Protein AF-A0A6H2BZZ6-F1 (afdb_monomer)

Organism: NCBI:txid315271

Nearest PDB structures (foldseek):
  6amk-assembly1_A  TM=8.434E-01  e=1.437E-03  Streptomyces venezuelae
  6amk-assembly1_B  TM=8.657E-01  e=2.291E-03  Streptomyces venezuelae
  6ama-assembly1_B  TM=8.334E-01  e=1.755E-03  Streptomyces venezuelae
  6ama-assembly1_A  TM=7.804E-01  e=2.005E-03  Streptomyces venezuelae
  2zhh-assembly1_A-2  TM=5.055E-01  e=1.480E-02  Escherichia coli K-12

Solvent-accessible surface area (backbone atoms only — not comparable to full-atom values): 6260 Å² total; per-residue (Å²): 138,64,69,34,45,48,65,53,39,24,76,75,70,70,46,49,52,67,59,54,48,52,33,36,75,69,66,74,31,65,66,48,64,47,99,88,66,47,65,32,28,48,59,69,48,51,60,66,70,59,50,87,82,62,81,39,71,50,76,50,76,37,71,50,79,82,45,52,71,55,46,58,58,49,49,54,50,52,65,70,69,50,77,90,57,99,56,69,74,48,77,46,82,48,74,53,81,79,81,82,128

Mean predicted aligned error: 9.38 Å

Secondary structure (DSSP, 8-state):
--EE-HHHHHHHH---HHHHHHHHHTTSS--EE-TTS-EEEETHHHHHH--TTS-EEEEEEESSSTTHHHHHHHHHHHHHHS---TTEEEEEEEE------

InterPro domains:
  IPR006118 Recombinase, conserved site [PS00397] (59-67)
  IPR009061 Putative DNA-binding domain superfamily [SSF46955] (2-48)
  IPR041657 Helix-turn-helix domain, group 17 [PF12728] (3-46)

Structure (mmCIF, N/CA/C/O backbone):
data_AF-A0A6H2BZZ6-F1
#
_entry.id   AF-A0A6H2BZZ6-F1
#
loop_
_atom_site.group_PDB
_atom_site.id
_atom_site.type_symbol
_atom_site.label_atom_id
_atom_site.label_alt_id
_atom_site.label_comp_id
_atom_site.label_asym_id
_atom_site.label_entity_id
_atom_site.label_seq_id
_atom_site.pdbx_PDB_ins_code
_atom_site.Cartn_x
_atom_site.Cartn_y
_atom_site.Cartn_z
_atom_site.occupancy
_atom_site.B_iso_or_equiv
_atom_site.auth_seq_id
_atom_site.auth_comp_id
_atom_site.auth_asym_id
_atom_site.auth_atom_id
_atom_site.pdbx_PDB_model_num
ATOM 1 N N . MET A 1 1 ? 15.369 -1.119 -18.818 1.00 74.88 1 MET A N 1
ATOM 2 C CA . MET A 1 1 ? 14.111 -1.062 -18.037 1.00 74.88 1 MET A CA 1
ATOM 3 C C . MET A 1 1 ? 14.436 -1.449 -16.598 1.00 74.88 1 MET A C 1
ATOM 5 O O . MET A 1 1 ? 15.037 -2.499 -16.401 1.00 74.88 1 MET A O 1
ATOM 9 N N . LYS A 1 2 ? 14.169 -0.577 -15.617 1.00 90.81 2 LYS A N 1
ATOM 10 C CA . LYS A 1 2 ? 14.562 -0.782 -14.212 1.00 90.81 2 LYS A CA 1
ATOM 11 C C . LYS A 1 2 ? 13.469 -1.546 -13.462 1.00 90.81 2 LYS A C 1
ATOM 13 O O . LYS A 1 2 ? 12.304 -1.157 -13.519 1.00 90.81 2 LYS A O 1
ATOM 18 N N . TYR A 1 3 ? 13.861 -2.605 -12.755 1.00 95.50 3 TYR A N 1
ATOM 19 C CA . TYR A 1 3 ? 12.972 -3.420 -11.930 1.00 95.50 3 TYR A CA 1
ATOM 20 C C . TYR A 1 3 ? 13.272 -3.227 -10.448 1.00 95.50 3 TYR A C 1
ATOM 22 O O . TYR A 1 3 ? 14.418 -3.353 -10.015 1.00 95.50 3 TYR A O 1
ATOM 30 N N . LEU A 1 4 ? 12.227 -2.967 -9.674 1.00 95.94 4 LEU A N 1
ATOM 31 C CA . LEU A 1 4 ? 12.296 -2.647 -8.257 1.00 95.94 4 LEU A CA 1
ATOM 32 C C . LEU A 1 4 ? 11.818 -3.827 -7.412 1.00 95.94 4 LEU A C 1
ATOM 34 O O . LEU A 1 4 ? 10.863 -4.525 -7.770 1.00 95.94 4 LEU A O 1
ATOM 38 N N . THR A 1 5 ? 12.478 -4.049 -6.277 1.00 96.81 5 THR A N 1
ATOM 39 C CA . THR A 1 5 ? 11.961 -4.930 -5.221 1.00 96.81 5 THR A CA 1
ATOM 40 C C . THR A 1 5 ? 10.755 -4.280 -4.533 1.00 96.81 5 THR A C 1
ATOM 42 O O . THR A 1 5 ? 10.608 -3.056 -4.590 1.00 96.81 5 THR A O 1
ATOM 45 N N . PRO A 1 6 ? 9.904 -5.050 -3.828 1.00 95.38 6 PRO A N 1
ATOM 46 C CA . PRO A 1 6 ? 8.806 -4.469 -3.054 1.00 95.38 6 PRO A CA 1
ATOM 47 C C . PRO A 1 6 ? 9.270 -3.389 -2.062 1.00 95.38 6 PRO A C 1
ATOM 49 O O . PRO A 1 6 ? 8.598 -2.379 -1.886 1.00 95.38 6 PRO A O 1
ATOM 52 N N . GLU A 1 7 ? 10.447 -3.567 -1.456 1.00 94.75 7 GLU A N 1
ATOM 53 C CA . GLU A 1 7 ? 11.030 -2.595 -0.527 1.00 94.75 7 GLU A CA 1
ATOM 54 C C . GLU A 1 7 ? 11.492 -1.312 -1.233 1.00 94.75 7 GLU A C 1
ATOM 56 O O . GLU A 1 7 ? 11.267 -0.211 -0.736 1.00 94.75 7 GLU A O 1
ATOM 61 N N . GLN A 1 8 ? 12.100 -1.429 -2.416 1.00 94.31 8 GLN A N 1
ATOM 62 C CA . GLN A 1 8 ? 12.471 -0.262 -3.219 1.00 94.31 8 GLN A CA 1
ATOM 63 C C . GLN A 1 8 ? 11.234 0.512 -3.679 1.00 94.31 8 GLN A C 1
ATOM 65 O O . GLN A 1 8 ? 11.246 1.740 -3.652 1.00 94.31 8 GLN A O 1
ATOM 70 N N . VAL A 1 9 ? 10.150 -0.187 -4.035 1.00 92.62 9 VAL A N 1
ATOM 71 C CA . VAL A 1 9 ? 8.872 0.462 -4.357 1.00 92.62 9 VAL A CA 1
ATOM 72 C C . VAL A 1 9 ? 8.323 1.219 -3.150 1.00 92.62 9 VAL A C 1
ATOM 74 O O . VAL A 1 9 ? 7.893 2.359 -3.302 1.00 92.62 9 VAL A O 1
ATOM 77 N N . TYR A 1 10 ? 8.381 0.636 -1.951 1.00 89.69 10 TYR A N 1
ATOM 78 C CA . TYR A 1 10 ? 7.969 1.324 -0.728 1.00 89.69 10 TYR A CA 1
ATOM 79 C C . TYR A 1 10 ? 8.803 2.583 -0.469 1.00 89.69 10 TYR A C 1
ATOM 81 O O . TYR A 1 10 ? 8.244 3.657 -0.268 1.00 89.69 10 TYR A O 1
ATOM 89 N N . LYS A 1 11 ? 10.132 2.478 -0.551 1.00 87.88 11 LYS A N 1
ATOM 90 C CA . LYS A 1 11 ? 11.045 3.610 -0.335 1.00 87.88 11 LYS A CA 1
ATOM 91 C C . LYS A 1 11 ? 10.866 4.727 -1.370 1.00 87.88 11 LYS A C 1
ATOM 93 O O . LYS A 1 11 ? 10.969 5.893 -1.012 1.00 87.88 11 LYS A O 1
ATOM 98 N N . GLN A 1 12 ? 10.610 4.384 -2.634 1.00 87.19 12 GLN A N 1
ATOM 99 C CA . GLN A 1 12 ? 10.541 5.355 -3.732 1.00 87.19 12 GLN A CA 1
ATOM 100 C C . GLN A 1 12 ? 9.133 5.932 -3.951 1.00 87.19 12 GLN A C 1
ATOM 102 O O . GLN A 1 12 ? 9.000 7.103 -4.294 1.00 87.19 12 GLN A O 1
ATOM 107 N N . PHE A 1 13 ? 8.083 5.127 -3.769 1.00 83.88 13 PHE A N 1
ATOM 108 C CA . PHE A 1 13 ? 6.700 5.499 -4.098 1.00 83.88 13 PHE A CA 1
ATOM 109 C C . PHE A 1 13 ? 5.745 5.475 -2.898 1.00 83.88 13 PHE A C 1
ATOM 111 O O . PHE A 1 13 ? 4.584 5.848 -3.051 1.00 83.88 13 PHE A O 1
ATOM 118 N N . GLY A 1 14 ? 6.187 5.017 -1.723 1.00 82.12 14 GLY A N 1
ATOM 119 C CA . GLY A 1 14 ? 5.367 4.949 -0.509 1.00 82.12 14 GLY A CA 1
ATOM 120 C C . GLY A 1 14 ? 4.333 3.817 -0.493 1.00 82.12 14 GLY A C 1
ATOM 121 O O . GLY A 1 14 ? 3.563 3.701 0.459 1.00 82.12 14 GLY A O 1
ATOM 122 N N . TYR A 1 15 ? 4.288 2.960 -1.519 1.00 87.38 15 TYR A N 1
ATOM 123 C CA . TYR A 1 15 ? 3.341 1.845 -1.567 1.00 87.38 15 TYR A CA 1
ATOM 124 C C . TYR A 1 15 ? 3.873 0.636 -0.802 1.00 87.38 15 TYR A C 1
ATOM 126 O O . TYR A 1 15 ? 4.943 0.109 -1.103 1.00 87.38 15 TYR A O 1
ATOM 134 N N . HIS A 1 16 ? 3.099 0.166 0.174 1.00 90.19 16 HIS A N 1
ATOM 135 C CA . HIS A 1 16 ? 3.469 -0.987 0.987 1.00 90.19 16 HIS A CA 1
ATOM 136 C C . HIS A 1 16 ? 3.599 -2.268 0.127 1.00 90.19 16 HIS A C 1
ATOM 138 O O . HIS A 1 16 ? 2.783 -2.473 -0.779 1.00 90.19 16 HIS A O 1
ATOM 144 N N . PRO A 1 17 ? 4.550 -3.182 0.419 1.00 94.25 17 PRO A N 1
ATOM 145 C CA . PRO A 1 17 ? 4.727 -4.441 -0.318 1.00 94.25 17 PRO A CA 1
ATOM 146 C C . PRO A 1 17 ? 3.452 -5.279 -0.477 1.00 94.25 17 PRO A C 1
ATOM 148 O O . PRO A 1 17 ? 3.231 -5.892 -1.516 1.00 94.25 17 PRO A O 1
ATOM 151 N N . LYS A 1 18 ? 2.587 -5.274 0.543 1.00 95.00 18 LYS A N 1
ATOM 152 C CA . LYS A 1 18 ? 1.283 -5.951 0.493 1.00 95.00 18 LYS A CA 1
ATOM 153 C C . LYS A 1 18 ? 0.361 -5.342 -0.568 1.00 95.00 18 LYS A C 1
ATOM 155 O O . LYS A 1 18 ? -0.198 -6.069 -1.377 1.00 95.00 18 LYS A O 1
ATOM 160 N N . THR A 1 19 ? 0.259 -4.014 -0.603 1.00 92.06 19 THR A N 1
ATOM 161 C CA . THR A 1 19 ? -0.569 -3.285 -1.572 1.00 92.06 19 THR A CA 1
ATOM 162 C C . THR A 1 19 ? -0.097 -3.529 -3.000 1.00 92.06 19 THR A C 1
ATOM 164 O O . THR A 1 19 ? -0.910 -3.761 -3.888 1.00 92.06 19 THR A O 1
ATOM 167 N N . THR A 1 20 ? 1.218 -3.521 -3.230 1.00 93.50 20 THR A N 1
ATOM 168 C CA . THR A 1 20 ? 1.777 -3.773 -4.568 1.00 93.50 20 THR A CA 1
ATOM 169 C C . THR A 1 20 ? 1.578 -5.225 -4.998 1.00 93.50 20 THR A C 1
ATOM 171 O O . THR A 1 20 ? 1.269 -5.476 -6.161 1.00 93.50 20 THR A O 1
ATOM 174 N N . ALA A 1 21 ? 1.660 -6.179 -4.065 1.00 95.69 21 ALA A N 1
ATOM 175 C CA . ALA A 1 21 ? 1.327 -7.570 -4.342 1.00 95.69 21 ALA A CA 1
ATOM 176 C C . ALA A 1 21 ? -0.153 -7.731 -4.734 1.00 95.69 21 ALA A C 1
ATOM 178 O O . ALA A 1 21 ? -0.439 -8.286 -5.792 1.00 95.69 21 ALA A O 1
ATOM 179 N N . GLU A 1 22 ? -1.075 -7.168 -3.949 1.00 95.88 22 GLU A N 1
ATOM 180 C CA . GLU A 1 22 ? -2.515 -7.185 -4.244 1.00 95.88 22 GLU A CA 1
ATOM 181 C C . GLU A 1 22 ? -2.831 -6.535 -5.596 1.00 95.88 22 GLU A C 1
ATOM 183 O O . GLU A 1 22 ? -3.617 -7.064 -6.377 1.00 95.88 22 GLU A O 1
ATOM 188 N N . TRP A 1 23 ? -2.209 -5.399 -5.919 1.00 93.88 23 TRP A N 1
ATOM 189 C CA . TRP A 1 23 ? -2.412 -4.744 -7.212 1.00 93.88 23 TRP A CA 1
ATOM 190 C C . TRP A 1 23 ? -1.920 -5.588 -8.380 1.00 93.88 23 TRP A C 1
ATOM 192 O O . TRP A 1 23 ? -2.596 -5.636 -9.404 1.00 93.88 23 TRP A O 1
ATOM 202 N N . ALA A 1 24 ? -0.779 -6.258 -8.233 1.00 94.38 24 ALA A N 1
ATOM 203 C CA . ALA A 1 24 ? -0.281 -7.166 -9.256 1.00 94.38 24 ALA A CA 1
ATOM 204 C C . ALA A 1 24 ? -1.173 -8.408 -9.403 1.00 94.38 24 ALA A C 1
ATOM 206 O O . ALA A 1 24 ? -1.427 -8.831 -10.525 1.00 94.38 24 ALA A O 1
ATOM 207 N N . ASP A 1 25 ? -1.707 -8.946 -8.302 1.00 95.56 25 ASP A N 1
ATOM 208 C CA . ASP A 1 25 ? -2.634 -10.089 -8.340 1.00 95.56 25 ASP A CA 1
ATOM 209 C C . ASP A 1 25 ? -3.971 -9.722 -8.997 1.00 95.56 25 ASP A C 1
ATOM 211 O O . ASP A 1 25 ? -4.565 -10.529 -9.704 1.00 95.56 25 ASP A O 1
ATOM 215 N N . LEU A 1 26 ? -4.407 -8.472 -8.829 1.00 94.44 26 LEU A N 1
ATOM 216 C CA . LEU A 1 26 ? -5.581 -7.908 -9.497 1.00 94.44 26 LEU A CA 1
ATOM 217 C C . LEU A 1 26 ? -5.296 -7.403 -10.925 1.00 94.44 26 LEU A 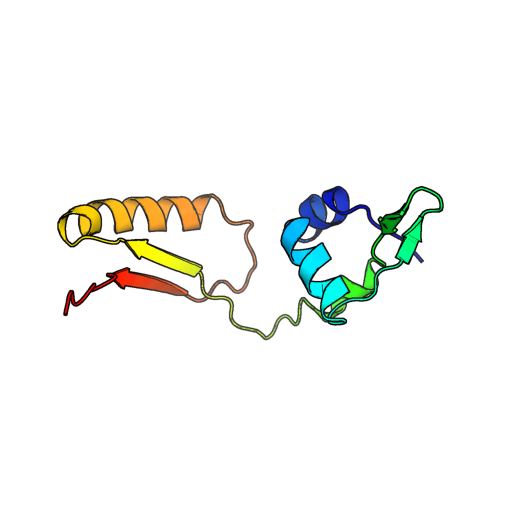C 1
ATOM 219 O O . LEU A 1 26 ? -6.184 -6.806 -11.533 1.00 94.44 26 LEU A O 1
ATOM 223 N N . GLY A 1 27 ? -4.072 -7.555 -11.444 1.00 91.69 27 GLY A N 1
ATOM 224 C CA . GLY A 1 27 ? -3.686 -7.078 -12.779 1.00 91.69 27 GLY A CA 1
ATOM 225 C C . GLY A 1 27 ? -3.670 -5.551 -12.944 1.00 91.69 27 GLY A C 1
ATOM 226 O O . GLY A 1 27 ? -3.656 -5.049 -14.064 1.00 91.69 27 GLY A O 1
ATOM 227 N N . LYS A 1 28 ? -3.679 -4.789 -11.842 1.00 89.06 28 LYS A N 1
ATOM 228 C CA . LYS A 1 28 ? -3.666 -3.313 -11.848 1.00 89.06 28 LYS A CA 1
ATOM 229 C C . LYS A 1 28 ? -2.289 -2.731 -12.155 1.00 89.06 28 LYS A C 1
ATOM 231 O O . LYS A 1 28 ? -2.200 -1.597 -12.615 1.00 89.06 28 LYS A O 1
ATOM 236 N N . ILE A 1 29 ? -1.231 -3.481 -11.855 1.00 92.06 29 ILE A N 1
ATOM 237 C CA . ILE A 1 29 ? 0.153 -3.119 -12.159 1.00 92.06 29 ILE A CA 1
ATOM 238 C C . ILE A 1 29 ? 0.884 -4.315 -12.7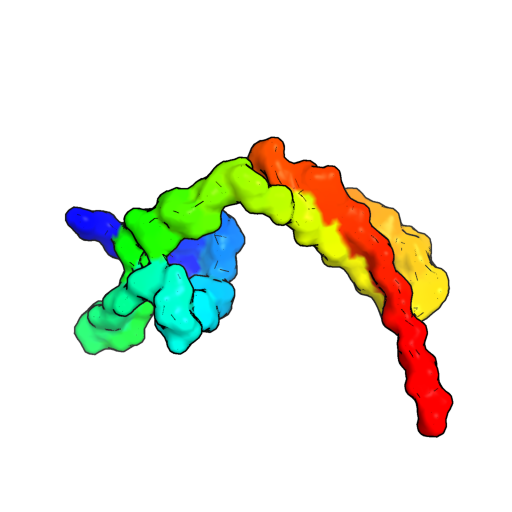56 1.00 92.06 29 ILE A C 1
ATOM 240 O O . ILE A 1 29 ? 0.623 -5.463 -12.398 1.00 92.06 29 ILE A O 1
ATOM 244 N N . GLU A 1 30 ? 1.843 -4.033 -13.631 1.00 93.38 30 GLU A N 1
ATOM 245 C CA . GLU A 1 30 ? 2.740 -5.052 -14.163 1.00 93.38 30 GLU A CA 1
ATOM 246 C C . GLU A 1 30 ? 3.684 -5.569 -13.069 1.00 93.38 30 GLU A C 1
ATOM 248 O O . GLU A 1 30 ? 4.190 -4.814 -12.233 1.00 93.38 30 GLU A O 1
ATOM 253 N N . CYS A 1 31 ? 3.947 -6.872 -13.084 1.00 95.62 31 CYS A N 1
ATOM 254 C CA . CYS A 1 31 ? 4.870 -7.536 -12.175 1.00 95.62 31 CYS A CA 1
ATOM 255 C C . CYS A 1 31 ? 5.491 -8.734 -12.888 1.00 95.62 31 CYS A C 1
ATOM 257 O O . CYS A 1 31 ? 4.787 -9.516 -13.522 1.00 95.62 31 CYS A O 1
ATOM 259 N N . ILE A 1 32 ? 6.795 -8.924 -12.713 1.00 95.69 32 ILE A N 1
ATOM 260 C CA . ILE A 1 32 ? 7.484 -10.161 -13.089 1.00 95.69 32 ILE A CA 1
ATOM 261 C C . ILE A 1 32 ? 7.963 -10.876 -11.827 1.00 95.69 32 ILE A C 1
ATOM 263 O O . ILE A 1 32 ? 8.025 -10.287 -10.743 1.00 95.69 32 ILE A O 1
ATOM 267 N N . ARG A 1 33 ? 8.317 -12.153 -11.950 1.00 95.69 33 ARG A N 1
ATOM 268 C CA . ARG A 1 33 ? 8.978 -12.902 -10.877 1.00 95.69 33 ARG A CA 1
ATOM 269 C C . ARG A 1 33 ? 10.418 -13.191 -11.275 1.00 95.69 33 ARG A C 1
ATOM 271 O O . ARG A 1 33 ? 10.693 -13.495 -12.431 1.00 95.69 33 ARG A O 1
ATOM 278 N N . SER A 1 34 ? 11.338 -13.066 -10.324 1.00 94.94 34 SER A N 1
ATOM 279 C CA . SER A 1 34 ? 12.705 -13.552 -10.503 1.00 94.94 34 SER A CA 1
ATOM 280 C C . SER A 1 34 ? 12.721 -15.089 -10.565 1.00 94.94 34 SER A C 1
ATOM 282 O O . SER A 1 34 ? 11.738 -15.716 -10.165 1.00 94.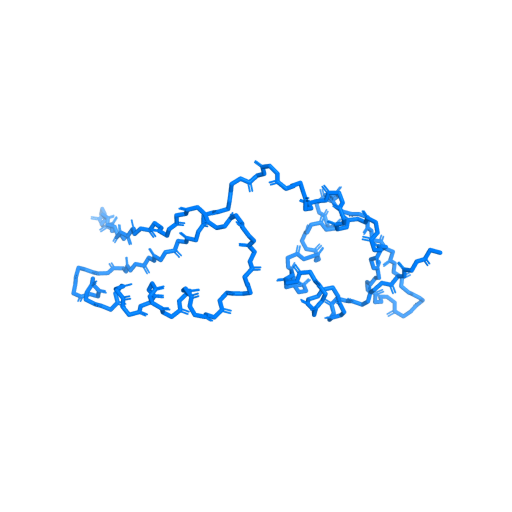94 34 SER A O 1
ATOM 284 N N . PRO A 1 35 ? 13.836 -15.721 -10.981 1.00 95.25 35 PRO A N 1
ATOM 285 C CA . PRO A 1 35 ? 13.970 -17.181 -10.935 1.00 95.25 35 PRO A CA 1
ATOM 286 C C . PRO A 1 35 ? 13.699 -17.788 -9.545 1.00 95.25 35 PRO A C 1
ATOM 288 O O . PRO A 1 35 ? 13.130 -18.864 -9.444 1.00 95.25 35 PRO A O 1
ATOM 291 N N . GLY A 1 36 ? 14.026 -17.062 -8.468 1.00 94.56 36 GLY A N 1
ATOM 292 C CA . GLY A 1 36 ? 13.704 -17.442 -7.082 1.00 94.56 36 GLY A CA 1
ATOM 293 C C . GLY A 1 36 ? 12.267 -17.127 -6.639 1.00 94.56 36 GLY A C 1
ATOM 294 O O . GLY A 1 36 ? 11.970 -17.170 -5.452 1.00 94.56 36 GLY A O 1
ATOM 295 N N . GLY A 1 37 ? 11.379 -16.731 -7.554 1.00 94.81 37 GLY A N 1
ATOM 296 C CA . GLY A 1 37 ? 9.965 -16.465 -7.273 1.00 94.81 37 GLY A CA 1
ATOM 297 C C . GLY A 1 37 ? 9.654 -15.093 -6.663 1.00 94.81 37 GLY A C 1
ATOM 298 O O . GLY A 1 37 ? 8.482 -14.770 -6.460 1.00 94.81 37 GLY A O 1
ATOM 299 N N . HIS A 1 38 ? 10.655 -14.247 -6.404 1.00 95.19 38 HIS A N 1
ATOM 300 C CA . HIS A 1 38 ? 10.433 -12.924 -5.818 1.00 95.19 38 HIS A CA 1
ATOM 301 C C . HIS A 1 38 ? 9.831 -11.951 -6.834 1.00 95.19 38 HIS A C 1
ATOM 303 O O . HIS A 1 38 ? 10.313 -11.835 -7.962 1.00 95.19 38 HIS A O 1
ATOM 309 N N . ARG A 1 39 ? 8.816 -11.191 -6.412 1.00 96.69 39 ARG A N 1
ATOM 310 C CA . ARG A 1 39 ? 8.198 -10.150 -7.242 1.00 96.69 39 ARG A CA 1
ATOM 311 C C . ARG A 1 39 ? 9.186 -9.030 -7.557 1.00 96.69 39 ARG A C 1
ATOM 313 O O . ARG A 1 39 ? 9.938 -8.577 -6.689 1.00 96.69 39 ARG A O 1
ATOM 320 N N . ARG A 1 40 ? 9.149 -8.567 -8.801 1.00 97.25 40 ARG A N 1
ATOM 321 C CA . ARG A 1 40 ? 9.891 -7.418 -9.309 1.00 97.25 40 ARG A CA 1
ATOM 322 C C . ARG A 1 40 ? 8.949 -6.572 -10.147 1.00 97.25 40 ARG A C 1
ATOM 324 O O . ARG A 1 40 ? 8.250 -7.093 -11.014 1.00 97.25 40 ARG A O 1
ATOM 331 N N . TYR A 1 41 ? 8.955 -5.272 -9.901 1.00 95.81 41 TYR A N 1
ATOM 332 C CA . TYR A 1 41 ? 8.025 -4.354 -10.545 1.00 95.81 41 TYR A CA 1
ATOM 333 C C . TYR A 1 41 ? 8.779 -3.391 -11.459 1.00 95.81 41 TYR A C 1
ATOM 335 O O . TYR A 1 41 ? 9.776 -2.815 -11.013 1.00 95.81 41 TYR A O 1
ATOM 343 N N . PRO A 1 42 ? 8.354 -3.196 -12.716 1.00 94.75 42 PRO A N 1
ATOM 344 C CA . PRO A 1 42 ? 8.947 -2.174 -13.557 1.00 94.75 42 PRO A CA 1
ATOM 345 C C . PRO A 1 42 ? 8.591 -0.793 -12.996 1.00 94.75 42 PRO A C 1
ATOM 347 O O . PRO A 1 42 ? 7.451 -0.535 -12.611 1.00 94.75 42 PRO A O 1
ATOM 350 N N . GLU A 1 43 ? 9.563 0.115 -12.958 1.00 91.44 43 GLU A N 1
ATOM 351 C CA . GLU A 1 43 ? 9.369 1.477 -12.433 1.00 91.44 43 GLU A CA 1
ATOM 352 C C . GLU A 1 43 ? 8.201 2.219 -13.124 1.00 91.44 43 GLU A C 1
ATOM 354 O O . GLU A 1 43 ? 7.436 2.941 -12.482 1.00 91.44 43 GLU A O 1
ATOM 359 N N . SER A 1 44 ? 7.987 1.955 -14.419 1.00 89.75 44 SER A N 1
ATOM 360 C CA . SER A 1 44 ? 6.899 2.512 -15.233 1.00 89.75 44 SER A CA 1
ATOM 361 C C . SER A 1 44 ? 5.490 2.173 -14.736 1.00 89.75 44 SER A C 1
ATOM 363 O O . SER A 1 44 ? 4.565 2.949 -14.990 1.00 89.75 44 SER A O 1
ATOM 365 N N . ALA A 1 45 ? 5.308 1.063 -14.012 1.00 88.56 45 ALA A N 1
ATOM 366 C CA . ALA A 1 45 ? 4.004 0.669 -13.479 1.00 88.56 45 ALA A CA 1
ATOM 367 C C . ALA A 1 45 ? 3.482 1.652 -12.414 1.00 88.56 45 ALA A C 1
ATOM 369 O O . ALA A 1 45 ? 2.272 1.834 -12.259 1.00 88.56 45 ALA A O 1
ATOM 370 N N . PHE A 1 46 ? 4.382 2.335 -11.702 1.00 85.19 46 PHE A N 1
ATOM 371 C CA . PHE A 1 46 ? 4.002 3.262 -10.634 1.00 85.19 46 PHE A CA 1
ATOM 372 C C . PHE A 1 46 ? 3.915 4.705 -11.106 1.00 85.19 46 PHE A C 1
ATOM 374 O O . PHE A 1 46 ? 3.044 5.426 -10.629 1.00 85.19 46 PHE A O 1
ATOM 381 N N . ILE A 1 47 ? 4.726 5.106 -12.089 1.00 76.62 47 ILE A N 1
ATOM 382 C CA . ILE A 1 47 ? 4.687 6.465 -12.651 1.00 76.62 47 ILE A CA 1
ATOM 383 C C . ILE A 1 47 ? 3.288 6.784 -13.206 1.00 76.62 47 ILE A C 1
ATOM 385 O O . ILE A 1 47 ? 2.750 7.849 -12.925 1.00 76.62 47 ILE A O 1
ATOM 389 N N . LYS A 1 48 ? 2.651 5.838 -13.913 1.00 62.38 48 LYS A N 1
ATOM 390 C CA . LYS A 1 48 ? 1.283 6.010 -14.445 1.00 62.38 48 LYS A CA 1
ATOM 391 C C . LYS A 1 48 ? 0.197 5.973 -13.364 1.00 62.38 48 LYS A C 1
ATOM 393 O O . LYS A 1 48 ? -0.830 6.633 -13.493 1.00 62.38 48 LYS A O 1
ATOM 398 N N . THR A 1 49 ? 0.414 5.195 -12.302 1.00 60.81 49 THR A N 1
ATOM 399 C CA . THR A 1 49 ? -0.546 5.040 -11.194 1.00 60.81 49 THR A CA 1
ATOM 400 C C . THR A 1 49 ? -0.599 6.290 -10.314 1.00 60.81 49 THR A C 1
ATOM 402 O O . THR A 1 49 ? -1.653 6.628 -9.770 1.00 60.81 49 THR A O 1
ATOM 405 N N . VAL A 1 50 ? 0.508 7.035 -10.227 1.00 61.25 50 VAL A N 1
ATOM 406 C CA . VAL A 1 50 ? 0.544 8.401 -9.687 1.00 61.25 50 VAL A CA 1
ATOM 407 C C . VAL A 1 50 ? -0.033 9.365 -10.733 1.00 61.25 50 VAL A C 1
ATOM 409 O O . VAL A 1 50 ? 0.620 10.302 -11.175 1.00 61.25 50 VAL A O 1
ATOM 412 N N . SER A 1 51 ? -1.282 9.147 -11.155 1.00 55.31 51 SER A N 1
ATOM 413 C CA . SER A 1 51 ? -2.044 10.226 -11.779 1.00 55.31 51 SER A CA 1
ATOM 414 C C . SER A 1 51 ? -2.118 11.343 -10.745 1.00 55.31 51 SER A C 1
ATOM 416 O O . SER A 1 51 ? -2.717 11.185 -9.677 1.00 55.31 51 SER A O 1
ATOM 418 N N . MET A 1 52 ? -1.451 12.453 -11.051 1.00 55.44 52 MET A N 1
ATOM 419 C CA . MET A 1 52 ? -1.399 13.641 -10.208 1.00 55.44 52 MET A CA 1
ATOM 420 C C . MET A 1 52 ? -2.783 14.268 -10.005 1.00 55.44 52 MET A C 1
ATOM 422 O O . MET A 1 52 ? -2.894 15.195 -9.217 1.00 55.44 52 MET A O 1
ATOM 426 N N . ASP A 1 53 ? -3.835 13.784 -10.665 1.00 56.47 53 ASP A N 1
ATOM 427 C CA . ASP A 1 53 ? -5.170 14.389 -10.635 1.00 56.47 53 ASP A CA 1
ATOM 428 C C . ASP A 1 53 ? -6.147 13.677 -9.703 1.00 56.47 53 ASP A C 1
ATOM 430 O O . ASP A 1 53 ? -7.253 14.165 -9.480 1.00 56.47 53 ASP A O 1
ATOM 434 N N . LYS A 1 54 ? -5.753 12.541 -9.113 1.00 61.91 54 LYS A N 1
ATOM 435 C CA . LYS A 1 54 ? -6.605 11.866 -8.132 1.00 61.91 54 LYS A CA 1
ATOM 436 C C . LYS A 1 54 ? -6.399 12.461 -6.750 1.00 61.91 54 LYS A C 1
ATOM 438 O O . LYS A 1 54 ? -5.343 12.313 -6.138 1.00 61.91 54 LYS A O 1
ATOM 443 N N . GLU A 1 55 ? -7.457 13.093 -6.265 1.00 65.94 55 GLU A N 1
ATOM 444 C CA . GLU A 1 55 ? -7.593 13.543 -4.891 1.00 65.94 55 GLU A CA 1
ATOM 445 C C . GLU A 1 55 ? -7.386 12.364 -3.922 1.00 65.94 55 GLU A C 1
ATOM 447 O O . GLU A 1 55 ? -8.038 11.321 -4.040 1.00 65.94 55 GLU A O 1
ATOM 452 N N . ARG A 1 56 ? -6.443 12.497 -2.980 1.00 69.56 56 ARG A N 1
ATOM 453 C CA . ARG A 1 56 ? -6.188 11.484 -1.947 1.00 69.56 56 ARG A CA 1
ATOM 454 C C . ARG A 1 56 ? -6.747 11.953 -0.611 1.00 69.56 56 ARG A C 1
ATOM 456 O O . ARG A 1 56 ? -6.431 13.046 -0.149 1.00 69.56 56 ARG A O 1
ATOM 463 N N . VAL A 1 57 ? -7.528 11.080 0.020 1.00 73.44 57 VAL A N 1
ATOM 464 C CA . VAL A 1 57 ? -8.179 11.324 1.311 1.00 73.44 57 VAL A CA 1
ATOM 465 C C . VAL A 1 57 ? -7.598 10.372 2.351 1.00 73.44 57 VAL A C 1
ATOM 467 O O . VAL A 1 57 ? -7.623 9.155 2.162 1.00 73.44 57 VAL A O 1
ATOM 470 N N . LEU A 1 58 ? -7.101 10.917 3.460 1.00 75.69 58 LEU A N 1
ATOM 471 C CA . LEU A 1 58 ? -6.772 10.129 4.650 1.00 75.69 58 LEU A CA 1
ATOM 472 C C . LEU A 1 58 ? -8.034 9.966 5.502 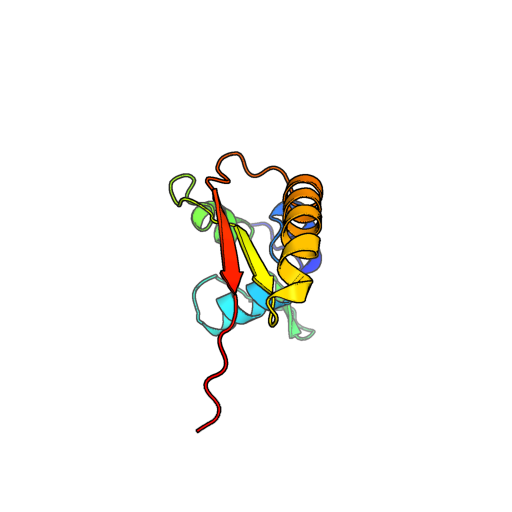1.00 75.69 58 LEU A C 1
ATOM 474 O O . LEU A 1 58 ? -8.878 10.860 5.562 1.00 75.69 58 LEU A O 1
ATOM 478 N N . TYR A 1 59 ? -8.180 8.827 6.171 1.00 74.12 59 TYR A N 1
ATOM 479 C CA . TYR A 1 59 ? -9.314 8.575 7.056 1.00 74.12 59 TYR A CA 1
ATOM 480 C C . TYR A 1 59 ? -8.820 8.112 8.426 1.00 74.12 59 TYR A C 1
ATOM 482 O O . TYR A 1 59 ? -7.992 7.208 8.523 1.00 74.12 59 TYR A O 1
ATOM 490 N N . ALA A 1 60 ? -9.352 8.720 9.481 1.00 78.12 60 ALA A N 1
ATOM 491 C CA . ALA A 1 60 ? -9.200 8.260 10.854 1.00 78.12 60 ALA A CA 1
ATOM 492 C C . ALA A 1 60 ? -10.563 7.764 11.349 1.00 78.12 60 ALA A C 1
ATOM 494 O O . ALA A 1 60 ? -11.600 8.385 11.085 1.00 78.12 60 ALA A O 1
ATOM 495 N N . ARG A 1 61 ? -10.583 6.626 12.049 1.00 77.81 61 ARG A N 1
ATOM 496 C CA . ARG A 1 61 ? -11.823 6.020 12.551 1.00 77.81 61 ARG A CA 1
ATOM 497 C C . ARG A 1 61 ? -11.669 5.534 13.982 1.00 77.81 61 ARG A C 1
ATOM 499 O O . ARG A 1 61 ? -10.652 4.936 14.319 1.00 77.81 61 ARG A O 1
ATOM 506 N N . VAL A 1 62 ? -12.725 5.699 14.774 1.00 79.69 62 VAL A N 1
ATOM 507 C CA . VAL A 1 62 ? -12.827 5.146 16.133 1.00 79.69 62 VAL A CA 1
ATOM 508 C C . VAL A 1 62 ? -14.092 4.313 16.293 1.00 79.69 62 VAL A C 1
ATOM 510 O O . VAL A 1 62 ? -15.078 4.487 15.572 1.00 79.69 62 VAL A O 1
ATOM 513 N N . SER A 1 63 ? -14.048 3.358 17.219 1.00 78.94 63 SER A N 1
ATOM 514 C CA . SER A 1 63 ? -15.148 2.423 17.474 1.00 78.94 63 SER A CA 1
ATOM 515 C C . SER A 1 63 ? -16.118 2.889 18.551 1.00 78.94 63 SER A C 1
ATOM 517 O O . SER A 1 63 ? -17.238 2.397 18.598 1.00 78.94 63 SER A O 1
ATOM 519 N N 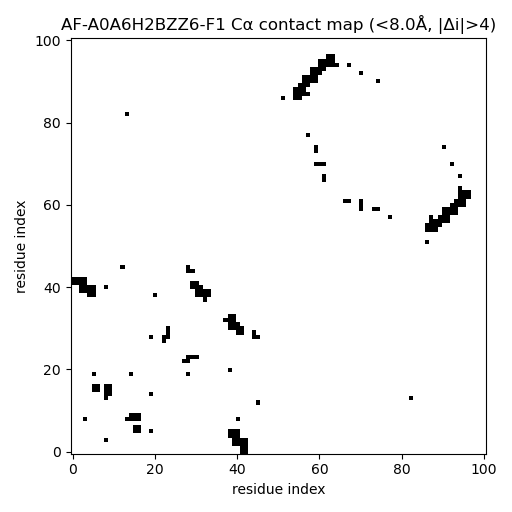. THR A 1 64 ? -15.709 3.816 19.417 1.00 73.25 64 THR A N 1
ATOM 520 C CA . THR A 1 64 ? -16.538 4.306 20.523 1.00 73.25 64 THR A CA 1
ATOM 521 C C . THR A 1 64 ? -16.517 5.826 20.594 1.00 73.25 64 THR A C 1
ATOM 523 O O . THR A 1 64 ? -15.575 6.477 20.144 1.00 73.25 64 THR A O 1
A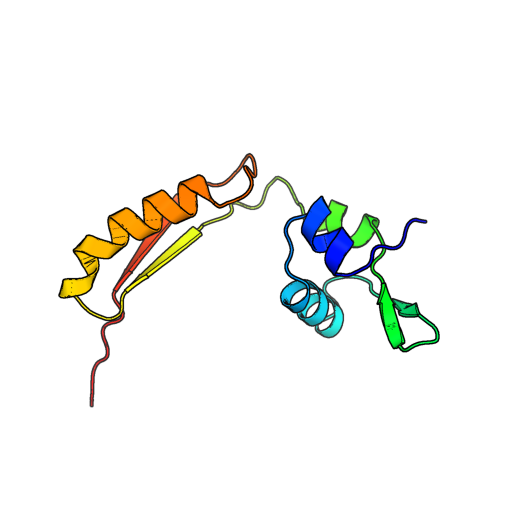TOM 526 N N . LYS A 1 65 ? -17.567 6.402 21.185 1.00 74.38 65 LYS A N 1
ATOM 527 C CA . LYS A 1 65 ? -17.698 7.855 21.340 1.00 74.38 65 LYS A CA 1
ATOM 528 C C . LYS A 1 65 ? -16.647 8.434 22.299 1.00 74.38 65 LYS A C 1
ATOM 530 O O . LYS A 1 65 ? -16.190 9.547 22.085 1.00 74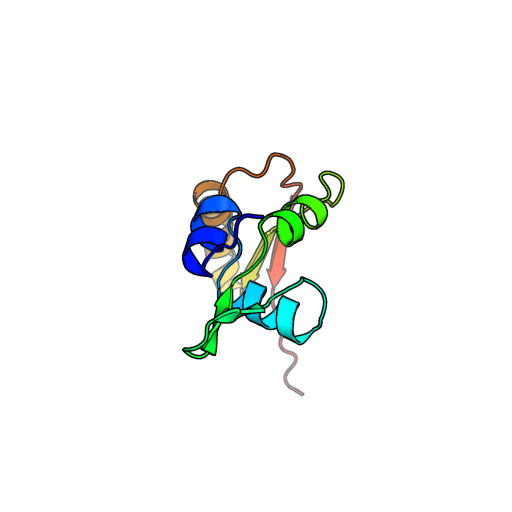.38 65 LYS A O 1
ATOM 535 N N . ALA A 1 66 ? -16.227 7.664 23.306 1.00 75.81 66 ALA A N 1
ATOM 536 C CA . ALA A 1 66 ? -15.175 8.058 24.247 1.00 75.81 66 ALA A CA 1
ATOM 537 C C . ALA A 1 66 ? -13.812 8.255 23.556 1.00 75.81 66 ALA A C 1
ATOM 539 O O . ALA A 1 66 ? -13.069 9.164 23.904 1.00 75.81 66 ALA A O 1
ATOM 540 N N . GLN A 1 67 ? -13.531 7.469 22.511 1.00 74.94 67 GLN A N 1
ATOM 541 C CA . GLN A 1 67 ? -12.305 7.561 21.710 1.00 74.94 67 GLN A CA 1
ATOM 542 C C . GLN A 1 67 ? -12.299 8.745 20.725 1.00 74.94 67 GLN A C 1
ATOM 544 O O . GLN A 1 67 ? -11.326 8.929 20.003 1.00 74.94 67 GLN A O 1
ATOM 549 N N . LEU A 1 68 ? -13.360 9.562 20.658 1.00 71.75 68 LEU A N 1
ATOM 550 C CA . LEU A 1 68 ? -13.376 10.745 19.785 1.00 71.75 68 LEU A CA 1
ATOM 551 C C . LEU A 1 68 ? -12.294 11.762 20.157 1.00 71.75 68 LEU A C 1
ATOM 553 O O . LEU A 1 68 ? -11.783 12.431 19.266 1.00 71.75 68 LEU A O 1
ATOM 557 N N . LEU A 1 69 ? -11.929 11.846 21.439 1.00 73.81 69 LEU A N 1
ATOM 558 C CA . LEU A 1 69 ? -10.837 12.701 21.915 1.00 73.81 69 LEU A CA 1
ATOM 559 C C . LEU A 1 69 ? -9.474 12.242 21.366 1.00 73.81 69 LEU A C 1
ATOM 561 O O . LEU A 1 69 ? -8.647 13.074 21.008 1.00 73.81 69 LEU A O 1
ATOM 565 N N . ASP A 1 70 ? -9.275 10.931 21.191 1.00 76.00 70 ASP A N 1
ATOM 566 C CA . ASP A 1 70 ? -8.057 10.373 20.582 1.00 76.00 70 ASP A CA 1
ATOM 567 C C . ASP A 1 70 ? -8.002 10.597 19.067 1.00 76.00 70 ASP A C 1
ATOM 569 O O . ASP A 1 70 ? -6.939 10.490 18.452 1.00 76.00 70 ASP A O 1
ATOM 573 N N . LEU A 1 71 ? -9.144 10.889 18.441 1.00 75.88 71 LEU A N 1
ATOM 574 C CA . LEU A 1 71 ? -9.242 11.054 16.996 1.00 75.88 71 LEU A CA 1
ATOM 575 C C . LEU A 1 71 ? -8.455 12.280 16.519 1.00 75.88 71 LEU A C 1
ATOM 577 O O . LEU A 1 71 ? -7.850 12.228 15.454 1.00 75.88 71 LEU A O 1
ATOM 581 N N . ASP A 1 72 ? -8.425 13.356 17.305 1.00 75.19 72 ASP A N 1
ATOM 582 C CA . ASP A 1 72 ? -7.646 14.554 16.977 1.00 75.19 72 ASP A CA 1
ATOM 583 C C . ASP A 1 72 ? -6.140 14.271 17.031 1.00 75.19 72 ASP A C 1
ATOM 585 O O . ASP A 1 72 ? -5.410 14.620 16.101 1.00 75.19 72 ASP A O 1
ATOM 589 N N . THR A 1 73 ? -5.688 13.524 18.039 1.00 78.56 73 THR A N 1
ATOM 590 C CA . THR A 1 73 ? -4.300 13.051 18.143 1.00 78.56 73 THR A CA 1
ATOM 591 C C . THR A 1 73 ? -3.928 12.125 16.981 1.00 78.56 73 THR A C 1
ATOM 593 O O . THR A 1 73 ? -2.833 12.220 16.428 1.00 78.56 73 THR A O 1
ATOM 596 N N . GLN A 1 74 ? -4.843 11.246 16.557 1.00 76.88 74 GLN A N 1
ATOM 597 C CA . GLN A 1 74 ? -4.630 10.377 15.395 1.00 76.88 74 GLN A CA 1
ATOM 598 C C . GLN A 1 74 ? -4.528 11.171 14.089 1.00 76.88 74 GLN A C 1
ATOM 600 O O . GLN A 1 74 ? -3.708 10.840 13.237 1.00 76.88 74 GLN A O 1
ATOM 605 N N . ILE A 1 75 ? -5.334 12.219 13.919 1.00 76.62 75 ILE A N 1
ATOM 606 C CA . ILE A 1 75 ? -5.284 13.095 12.742 1.00 76.62 75 ILE A CA 1
ATOM 607 C C . ILE A 1 75 ? -3.962 13.853 12.687 1.00 76.62 75 ILE A C 1
ATOM 609 O O . ILE A 1 75 ? -3.333 13.884 11.629 1.00 76.62 75 ILE A O 1
ATOM 613 N N . ASP A 1 76 ? -3.522 14.410 13.815 1.00 77.88 76 ASP A N 1
ATOM 614 C CA . ASP A 1 76 ? -2.228 15.085 13.922 1.00 77.88 76 ASP A CA 1
ATOM 615 C C . ASP A 1 76 ? -1.071 14.123 13.598 1.00 77.88 76 ASP A C 1
ATOM 617 O O . ASP A 1 76 ? -0.201 14.429 12.778 1.00 77.88 76 ASP A O 1
ATOM 621 N N . PHE A 1 77 ? -1.113 12.903 14.141 1.00 81.00 77 PHE A N 1
ATOM 622 C CA . PHE A 1 77 ? -0.138 11.861 13.823 1.00 81.00 77 PHE A CA 1
ATOM 623 C C . PHE A 1 77 ? -0.126 11.491 12.331 1.00 81.00 77 PHE A C 1
ATOM 625 O O . PHE A 1 77 ? 0.945 11.360 11.728 1.00 81.00 77 PHE A O 1
ATOM 632 N N . LEU A 1 78 ? -1.303 11.331 11.719 1.00 76.94 78 LEU A N 1
ATOM 633 C CA . LEU A 1 78 ? -1.439 11.021 10.294 1.00 76.94 78 LEU A CA 1
ATOM 634 C C . LEU A 1 78 ? -0.909 12.157 9.413 1.00 76.94 78 LEU A C 1
ATOM 636 O O . LEU A 1 78 ? -0.253 11.880 8.409 1.00 76.94 78 LEU A O 1
ATOM 640 N N . GLY A 1 79 ? -1.139 13.412 9.806 1.00 72.75 79 GLY A N 1
ATOM 641 C CA . GLY A 1 79 ? -0.589 14.586 9.128 1.00 72.75 79 GLY A CA 1
ATOM 642 C C . GLY A 1 79 ? 0.941 14.645 9.174 1.00 72.75 79 GLY A C 1
ATOM 643 O O . GLY A 1 79 ? 1.561 15.034 8.189 1.00 72.75 79 GLY A O 1
ATOM 644 N N . LYS A 1 80 ? 1.556 14.215 10.284 1.00 76.12 80 LYS A N 1
ATOM 645 C CA . LYS A 1 80 ? 3.019 14.241 10.483 1.00 76.12 80 LYS A CA 1
ATOM 646 C C . LYS A 1 80 ? 3.761 13.071 9.837 1.00 76.12 80 LYS A C 1
ATOM 648 O O . LYS A 1 80 ? 4.900 13.227 9.409 1.00 76.12 80 LYS A O 1
ATOM 653 N N . THR A 1 81 ? 3.141 11.893 9.810 1.00 69.50 81 THR A N 1
ATOM 654 C CA . THR A 1 81 ? 3.806 10.635 9.424 1.00 69.50 81 THR A CA 1
ATOM 655 C C . THR A 1 81 ? 3.671 10.334 7.935 1.00 69.50 81 THR A C 1
ATOM 657 O O . THR A 1 81 ? 4.479 9.595 7.368 1.00 69.50 81 THR A O 1
ATOM 660 N N . HIS A 1 82 ? 2.642 10.871 7.275 1.00 65.00 82 HIS A N 1
ATOM 661 C CA . HIS A 1 82 ? 2.463 10.630 5.854 1.00 65.00 82 HIS A CA 1
ATOM 662 C C . HIS A 1 82 ? 3.506 11.407 5.044 1.00 65.00 82 HIS A C 1
ATOM 664 O O . HIS A 1 82 ? 3.654 12.617 5.204 1.00 65.00 82 HIS A O 1
ATOM 670 N N . ILE A 1 83 ? 4.215 10.700 4.154 1.00 60.50 83 ILE A N 1
ATOM 671 C CA . ILE A 1 83 ? 5.103 11.308 3.158 1.00 60.50 83 ILE A CA 1
ATOM 672 C C . ILE A 1 83 ? 4.329 12.438 2.467 1.00 60.50 83 ILE A C 1
ATOM 674 O O . ILE A 1 83 ? 3.196 12.193 2.039 1.00 60.50 83 ILE A O 1
ATOM 678 N N . PRO A 1 84 ? 4.902 13.652 2.346 1.00 53.06 84 PRO A N 1
ATOM 679 C CA . PRO A 1 84 ? 4.231 14.775 1.715 1.00 53.06 84 PRO A CA 1
ATOM 680 C C . PRO A 1 84 ? 3.978 14.440 0.247 1.00 53.06 84 PRO A C 1
ATOM 682 O O . PRO A 1 84 ? 4.823 14.616 -0.628 1.00 53.06 84 PRO A O 1
ATOM 685 N N . HIS A 1 85 ? 2.787 13.926 -0.029 1.00 54.47 85 HIS A N 1
ATOM 686 C CA . HIS A 1 85 ? 2.239 13.933 -1.365 1.00 54.47 85 HIS A CA 1
ATOM 687 C C . HIS A 1 85 ? 1.545 15.285 -1.555 1.00 54.47 85 HIS A C 1
ATOM 689 O O . HIS A 1 85 ? 0.690 15.642 -0.746 1.00 54.47 85 HIS A O 1
ATOM 695 N N . PRO A 1 86 ? 1.871 16.036 -2.621 1.00 53.00 86 PRO A N 1
ATOM 696 C CA . PRO A 1 86 ? 1.458 17.433 -2.784 1.00 53.00 86 PRO A CA 1
ATOM 697 C C . PRO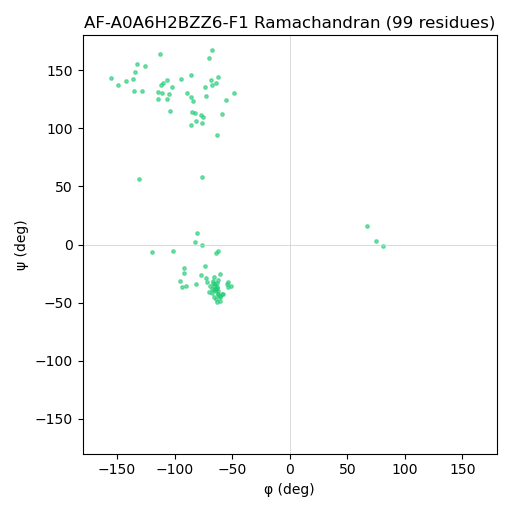 A 1 86 ? -0.062 17.655 -2.896 1.00 53.00 86 PRO A C 1
ATOM 699 O O . PRO A 1 86 ? -0.506 18.796 -2.906 1.00 53.00 86 PRO A O 1
ATOM 702 N N . LYS A 1 87 ? -0.869 16.589 -2.987 1.00 51.66 87 LYS A N 1
ATOM 703 C CA . LYS A 1 87 ? -2.336 16.649 -3.082 1.00 51.66 87 LYS A CA 1
ATOM 704 C C . LYS A 1 87 ? -3.013 15.700 -2.088 1.00 51.66 87 LYS A C 1
ATOM 706 O O . LYS A 1 87 ? -3.783 14.819 -2.474 1.00 51.66 87 LYS A O 1
ATOM 711 N N . LEU A 1 88 ? -2.697 15.855 -0.804 1.00 55.50 88 LEU A N 1
ATOM 712 C CA . LEU A 1 88 ? -3.562 15.367 0.265 1.00 55.50 88 LEU A CA 1
ATOM 713 C C . LEU A 1 88 ? -4.663 16.408 0.487 1.00 55.50 88 LEU A C 1
ATOM 715 O O . LEU A 1 88 ? -4.367 17.526 0.898 1.00 55.50 88 LEU A O 1
ATOM 719 N N . SER A 1 89 ? -5.913 16.069 0.188 1.00 52.59 89 SER A N 1
ATOM 720 C CA . SER A 1 89 ? -6.978 17.072 0.189 1.00 52.59 89 SER A CA 1
ATOM 721 C C . SER A 1 89 ? -7.742 17.165 1.502 1.00 52.59 89 SER A C 1
ATOM 723 O O . SER A 1 89 ? -8.137 18.262 1.885 1.00 52.59 89 SER A O 1
ATOM 725 N N . GLN A 1 90 ? -7.979 16.039 2.189 1.00 58.16 90 GLN A N 1
ATOM 726 C CA . GLN A 1 90 ? -8.830 15.988 3.382 1.00 58.16 90 GLN A CA 1
ATOM 727 C C . GLN A 1 90 ? -8.468 14.810 4.300 1.00 58.16 90 GLN A C 1
ATOM 729 O O . GLN A 1 90 ? -8.180 13.706 3.827 1.00 58.16 90 GLN A O 1
ATOM 734 N N . ILE A 1 91 ? -8.555 15.029 5.618 1.00 62.44 91 ILE A N 1
ATOM 735 C CA . ILE A 1 91 ? -8.578 13.963 6.629 1.00 62.44 91 ILE A CA 1
ATOM 736 C C . ILE A 1 91 ? -10.022 13.813 7.125 1.00 62.44 91 ILE A C 1
ATOM 738 O O . ILE A 1 91 ? -10.577 14.739 7.714 1.00 62.44 91 ILE A O 1
ATOM 742 N N . LYS A 1 92 ? -10.656 12.665 6.865 1.00 63.97 92 LYS A N 1
ATOM 743 C CA . LYS A 1 92 ? -12.054 12.396 7.249 1.00 63.97 92 LYS A CA 1
ATOM 744 C C . LYS A 1 92 ? -12.143 11.661 8.590 1.00 63.97 92 LYS A C 1
ATOM 746 O O . LYS A 1 92 ? -11.344 10.766 8.865 1.00 63.97 92 LYS A O 1
ATOM 751 N N . LYS A 1 93 ? -13.153 12.020 9.391 1.00 66.62 93 LYS A N 1
ATOM 752 C CA . LYS A 1 93 ? -13.493 11.437 10.702 1.00 66.62 93 LYS A CA 1
ATOM 753 C C . LYS A 1 93 ? -14.691 10.489 10.574 1.00 66.62 93 LYS A C 1
ATOM 755 O O . LYS A 1 93 ? -15.678 10.857 9.942 1.00 66.62 93 LYS A O 1
ATOM 760 N N . ALA A 1 94 ? -14.641 9.311 11.199 1.00 67.00 94 ALA A N 1
ATOM 761 C CA . ALA A 1 94 ? -15.788 8.395 11.263 1.00 67.00 94 ALA A CA 1
ATOM 762 C C . ALA A 1 94 ? -15.903 7.663 12.616 1.00 67.00 94 ALA A C 1
ATOM 764 O O . ALA A 1 94 ? -14.900 7.206 13.169 1.00 67.00 94 ALA A O 1
ATOM 765 N N . LEU A 1 95 ? -17.138 7.505 13.114 1.00 70.31 95 LEU A N 1
ATOM 766 C CA . LEU A 1 95 ? -17.490 6.690 14.284 1.00 70.31 95 LEU A CA 1
ATOM 767 C C . LEU A 1 95 ? -18.208 5.415 13.818 1.00 70.31 95 LEU A C 1
ATOM 769 O O . LEU A 1 95 ? -19.220 5.495 13.121 1.00 70.31 95 LEU A O 1
ATOM 773 N N . LYS A 1 96 ? -17.713 4.234 14.207 1.00 67.81 96 LYS A N 1
ATOM 774 C CA . LYS A 1 96 ? -18.415 2.969 13.937 1.00 67.81 96 LYS A CA 1
ATOM 775 C C . LYS A 1 96 ? -19.590 2.823 14.911 1.00 67.81 96 LYS A C 1
ATOM 777 O O . LYS A 1 96 ? -19.380 2.487 16.069 1.00 67.81 96 LYS A O 1
ATOM 782 N N . VAL A 1 97 ? -20.820 3.036 14.446 1.00 59.62 97 VAL A N 1
ATOM 783 C CA . VAL A 1 97 ? -22.028 2.686 15.211 1.00 59.62 97 VAL A CA 1
ATOM 784 C C . VAL A 1 97 ? -22.343 1.221 14.931 1.00 59.62 97 VAL A C 1
ATOM 786 O O . VAL A 1 97 ? -22.824 0.878 13.854 1.00 59.62 97 VAL A O 1
ATOM 789 N N . VAL A 1 98 ? -22.016 0.336 15.869 1.00 57.81 98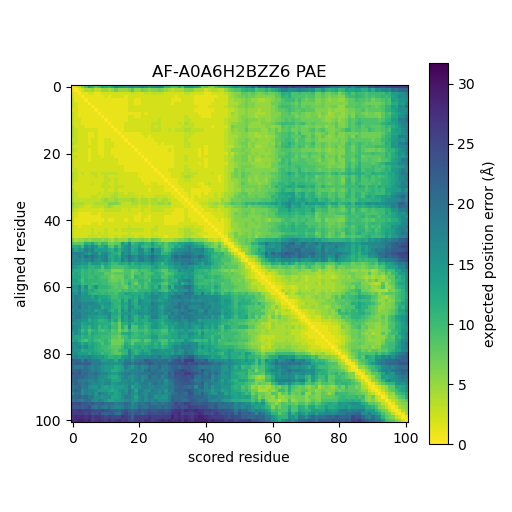 VAL A N 1
ATOM 790 C CA . VAL A 1 98 ? -22.466 -1.058 15.807 1.00 57.81 98 VAL A CA 1
ATOM 791 C C . VAL A 1 98 ? -23.891 -1.087 16.355 1.00 57.81 98 VAL A C 1
ATOM 793 O O . VAL A 1 98 ? -24.083 -0.917 17.554 1.00 57.81 98 VAL A O 1
ATOM 796 N N . HIS A 1 99 ? -24.888 -1.252 15.483 1.00 47.44 99 HIS A N 1
ATOM 797 C CA . HIS A 1 99 ? -26.202 -1.715 15.927 1.00 47.44 99 HIS A CA 1
ATOM 798 C C . HIS A 1 99 ? -26.070 -3.214 16.199 1.00 47.44 99 HIS A C 1
ATOM 800 O O . HIS A 1 99 ? -25.860 -3.993 15.270 1.00 47.44 99 HIS A O 1
ATOM 806 N N . ASN A 1 100 ? -26.128 -3.598 17.471 1.00 40.62 100 ASN A N 1
ATOM 807 C CA . ASN A 1 100 ? -26.397 -4.981 17.836 1.00 40.62 100 ASN A CA 1
ATOM 808 C C . ASN A 1 100 ? -27.904 -5.190 17.650 1.00 40.62 100 ASN A C 1
ATOM 810 O O . ASN A 1 100 ? -28.686 -4.563 18.365 1.00 40.62 100 ASN A O 1
ATOM 814 N N . ASN A 1 101 ? -28.279 -6.000 16.658 1.00 39.47 101 ASN A N 1
ATOM 815 C CA . ASN A 1 101 ? -29.592 -6.645 16.619 1.00 39.47 101 ASN A CA 1
ATOM 816 C C . ASN A 1 101 ? -29.629 -7.781 17.641 1.00 39.47 101 ASN A C 1
ATOM 818 O O . ASN A 1 101 ? -28.578 -8.450 17.788 1.00 39.47 101 ASN A O 1
#

Foldseek 3Di:
DDKDAQVRCCVPPVDHSVRVVVCVVVVLFDWDADPVRGIIGDPVRRVVVPPVPDADEAEDEDADPVCVVVSVVVVVVCVVPDDDDVHHDYYYYYYDDDDDD

pLDDT: mean 78.41, std 15.24, range [39.47, 97.25]

Radius of gyration: 17.65 Å; Cα contacts (8 Å, |Δi|>4): 109; chains: 1; bounding box: 44×35×42 Å

Sequence (101 aa):
MKYLTPEQVYKQFGYHPKTTAEWADLGKIECIRSPGGHRRYPESAFIKTVSMDKERVLYARVSTKAQLLDLDTQIDFLGKTHIPHPKLSQIKKALKVVHNN